Protein AF-A0A535YHJ0-F1 (afdb_monomer_lite)

Sequence (141 aa):
MRRAWTLDLMRRSPDGRYGVIEALIVRSIEEARSRGITEVSLGMTPRIITSPDAAHGFESAWRAMYWGLDRFQRSRTLHRFKEKFGPRWEDRFLVVPSMSILPEVMVALVRAHVPPLSVTATWLRSRLSPRRPEAGRRALA

pLDDT: mean 75.7, std 18.25, range [39.97, 97.5]

Radius of gyration: 22.4 Å; chains: 1; bounding box: 55×60×39 Å

Structure (mmCIF, N/CA/C/O backbone):
data_AF-A0A535YHJ0-F1
#
_entry.id   AF-A0A535YHJ0-F1
#
loop_
_atom_site.group_PDB
_atom_site.id
_atom_site.type_symbol
_atom_site.label_atom_id
_atom_site.label_alt_id
_atom_site.label_comp_id
_atom_site.label_asym_id
_atom_site.label_entity_id
_atom_site.label_seq_id
_atom_site.pdbx_PDB_ins_code
_atom_site.Cartn_x
_atom_site.Cartn_y
_atom_site.Cartn_z
_atom_site.occupancy
_atom_site.B_iso_or_equiv
_atom_site.auth_seq_id
_atom_site.auth_comp_id
_atom_site.auth_asym_id
_atom_site.auth_atom_id
_atom_site.pdbx_PDB_model_num
ATOM 1 N N . MET A 1 1 ? -13.841 -16.570 -7.722 1.00 58.38 1 MET A N 1
ATOM 2 C CA . MET A 1 1 ? -13.300 -15.221 -7.426 1.00 58.38 1 MET A CA 1
ATOM 3 C C . MET A 1 1 ? -13.068 -15.112 -5.924 1.00 58.38 1 MET A C 1
ATOM 5 O O . MET A 1 1 ? -13.956 -15.510 -5.179 1.00 58.38 1 MET A O 1
ATOM 9 N N . ARG A 1 2 ? -11.898 -14.645 -5.463 1.00 73.25 2 ARG A N 1
ATOM 10 C CA . ARG A 1 2 ? -11.674 -14.390 -4.026 1.00 73.25 2 ARG A CA 1
ATOM 11 C C . ARG A 1 2 ? -12.565 -13.228 -3.575 1.00 73.25 2 ARG A C 1
ATOM 13 O O . ARG A 1 2 ? -12.617 -12.210 -4.258 1.00 73.25 2 ARG A O 1
ATOM 20 N N . ARG A 1 3 ? -13.258 -13.373 -2.442 1.00 86.75 3 ARG A N 1
ATOM 21 C CA . ARG A 1 3 ? -13.983 -12.268 -1.794 1.00 86.75 3 ARG A CA 1
ATOM 22 C C . ARG A 1 3 ? -12.996 -11.485 -0.932 1.00 86.75 3 ARG A C 1
ATOM 24 O O . ARG A 1 3 ? -12.718 -11.883 0.195 1.00 86.75 3 ARG A O 1
ATOM 31 N N . ALA A 1 4 ? -12.451 -10.411 -1.496 1.00 93.12 4 ALA A N 1
ATOM 32 C CA . ALA A 1 4 ? -11.453 -9.566 -0.852 1.00 93.12 4 ALA A CA 1
ATOM 33 C C . ALA A 1 4 ? -11.776 -8.082 -1.049 1.00 93.12 4 ALA A C 1
ATOM 35 O O . ALA A 1 4 ? -12.362 -7.698 -2.063 1.00 93.12 4 ALA A O 1
ATOM 36 N N . TRP A 1 5 ? -11.366 -7.254 -0.093 1.00 95.44 5 TRP A N 1
ATOM 37 C CA . TRP A 1 5 ? -11.374 -5.795 -0.211 1.00 95.44 5 TRP A CA 1
ATOM 38 C C . TRP A 1 5 ? -9.955 -5.257 -0.348 1.00 95.44 5 TRP A C 1
ATOM 40 O O . TRP A 1 5 ? -9.012 -5.854 0.161 1.00 95.44 5 TRP A O 1
ATOM 50 N N . THR A 1 6 ? -9.809 -4.102 -0.990 1.00 94.56 6 THR A N 1
ATOM 51 C CA . THR A 1 6 ? -8.539 -3.372 -1.054 1.00 94.56 6 THR A CA 1
ATOM 52 C C . THR A 1 6 ? -8.756 -1.969 -0.521 1.00 94.56 6 THR A C 1
ATOM 54 O O . THR A 1 6 ? -9.617 -1.241 -1.014 1.00 94.56 6 THR A O 1
ATOM 57 N N . LEU A 1 7 ? -7.961 -1.585 0.475 1.00 93.56 7 LEU A N 1
ATOM 58 C CA . LEU A 1 7 ? -7.891 -0.206 0.937 1.00 93.56 7 LEU A CA 1
ATOM 59 C C . LEU A 1 7 ? -6.914 0.550 0.035 1.00 93.56 7 LEU A C 1
ATOM 61 O O . LEU A 1 7 ? -5.711 0.299 0.082 1.00 93.56 7 LEU A O 1
ATOM 65 N N . ASP A 1 8 ? -7.441 1.444 -0.798 1.00 90.31 8 ASP A N 1
ATOM 66 C CA . ASP A 1 8 ? -6.647 2.188 -1.780 1.00 90.31 8 ASP A CA 1
ATOM 67 C C . ASP A 1 8 ? -6.243 3.573 -1.251 1.00 90.31 8 ASP A C 1
ATOM 69 O O . ASP A 1 8 ? -5.103 3.799 -0.836 1.00 90.31 8 ASP A O 1
ATOM 73 N N . LEU A 1 9 ? -7.197 4.506 -1.182 1.00 88.19 9 LEU A N 1
ATOM 74 C CA . LEU A 1 9 ? -6.906 5.883 -0.805 1.00 88.19 9 LEU A CA 1
ATOM 75 C C . LEU A 1 9 ? -7.089 6.123 0.698 1.00 88.19 9 LEU A C 1
ATOM 77 O O . LEU A 1 9 ? -8.195 6.062 1.229 1.00 88.19 9 LEU A O 1
ATOM 81 N N . MET A 1 10 ? -6.004 6.508 1.369 1.00 88.69 10 MET A N 1
ATOM 82 C CA . MET A 1 10 ? -6.017 6.958 2.763 1.00 88.69 10 MET A CA 1
ATOM 83 C C . MET A 1 10 ? -5.634 8.438 2.822 1.00 88.69 10 MET A C 1
ATOM 85 O O . MET A 1 10 ? -4.489 8.804 2.558 1.00 88.69 10 MET A O 1
ATOM 89 N N . ARG A 1 11 ? -6.592 9.312 3.154 1.00 90.12 11 ARG A N 1
ATOM 90 C CA . ARG A 1 11 ? -6.360 10.761 3.280 1.00 90.12 11 ARG A CA 1
ATOM 91 C C . ARG A 1 11 ? -6.379 11.161 4.745 1.00 90.12 11 ARG A C 1
ATOM 93 O O . ARG A 1 11 ? -7.344 10.892 5.453 1.00 90.12 11 ARG A O 1
ATOM 100 N N . ARG A 1 12 ? -5.323 11.842 5.184 1.00 88.31 12 ARG A N 1
ATOM 101 C CA . ARG A 1 12 ? -5.247 12.438 6.518 1.00 88.31 12 ARG A CA 1
ATOM 102 C C . ARG A 1 12 ? -5.661 13.907 6.441 1.00 88.31 12 ARG A C 1
ATOM 104 O O . ARG A 1 12 ? -5.238 14.611 5.527 1.00 88.31 12 ARG A O 1
ATOM 111 N N . SER A 1 13 ? -6.463 14.357 7.401 1.00 91.19 13 SER A N 1
ATOM 112 C CA . SER A 1 13 ? -6.707 15.790 7.601 1.00 91.19 13 SER A CA 1
ATOM 113 C C . SER A 1 13 ? -5.422 16.484 8.089 1.00 91.19 13 SER A C 1
ATOM 115 O O . SER A 1 13 ? -4.729 15.884 8.918 1.00 91.19 13 SER A O 1
ATOM 117 N N . PRO A 1 14 ? -5.099 17.712 7.634 1.00 89.50 14 PRO A N 1
ATOM 118 C CA . PRO A 1 14 ? -3.957 18.480 8.143 1.00 89.50 14 PRO A CA 1
ATOM 119 C C . PRO A 1 14 ? -3.970 18.626 9.670 1.00 89.50 14 PRO A C 1
ATOM 121 O O . PRO A 1 14 ? -2.943 18.427 10.312 1.00 89.50 14 PRO A O 1
ATOM 124 N N . ASP A 1 15 ? -5.156 18.833 10.244 1.00 92.25 15 ASP A N 1
ATOM 125 C CA . ASP A 1 15 ? -5.373 18.986 11.690 1.00 92.25 15 ASP A CA 1
ATOM 126 C C . ASP A 1 15 ? -5.732 17.653 12.378 1.00 92.25 15 ASP A C 1
ATOM 128 O O . ASP A 1 15 ? -6.208 17.599 13.513 1.00 92.25 15 ASP A O 1
ATOM 132 N N . GLY A 1 16 ? -5.551 16.534 11.671 1.00 86.75 16 GLY A N 1
ATOM 133 C CA . GLY A 1 16 ? -5.925 15.207 12.139 1.00 86.75 16 GLY A CA 1
ATOM 134 C C . GLY A 1 16 ? -4.995 14.679 13.231 1.00 86.75 16 GLY A C 1
ATOM 135 O O . GLY A 1 16 ? -3.770 14.631 13.066 1.00 86.75 16 GLY A O 1
ATOM 136 N N . ARG A 1 17 ? -5.592 14.175 14.316 1.00 91.69 17 ARG A N 1
ATOM 137 C CA . ARG A 1 17 ? -4.882 13.484 15.402 1.00 91.69 17 ARG A CA 1
ATOM 138 C C . ARG A 1 17 ? -4.106 12.261 14.897 1.00 91.69 17 ARG A C 1
ATOM 140 O O . ARG A 1 17 ? -4.500 11.600 13.935 1.00 91.69 17 ARG A O 1
ATOM 147 N N . TYR A 1 18 ? -2.990 11.952 15.557 1.00 89.94 18 TYR A N 1
ATOM 148 C CA . TYR A 1 18 ? -2.262 10.702 15.322 1.00 89.94 18 TYR A CA 1
ATOM 149 C C . TYR A 1 18 ? -3.143 9.497 15.684 1.00 89.94 18 TYR A C 1
ATOM 151 O O . TYR A 1 18 ? -3.963 9.589 16.594 1.00 89.94 18 TYR A O 1
ATOM 159 N N . GLY A 1 19 ? -2.997 8.385 14.961 1.00 92.44 19 GLY A N 1
ATOM 160 C CA . GLY A 1 19 ? -3.784 7.169 15.196 1.00 92.44 19 GLY A CA 1
ATOM 161 C C . GLY A 1 19 ? -5.110 7.089 14.432 1.00 92.44 19 GLY A C 1
ATOM 162 O O . GLY A 1 19 ? -5.715 6.024 14.391 1.00 92.44 19 GLY A O 1
ATOM 163 N N . VAL A 1 20 ? -5.577 8.176 13.799 1.00 95.06 20 VAL A N 1
ATOM 164 C CA . VAL A 1 20 ? -6.865 8.170 13.073 1.00 95.06 20 VAL A CA 1
ATOM 165 C C . VAL A 1 20 ? -6.846 7.198 11.894 1.00 95.06 20 VAL A C 1
ATOM 167 O O . VAL A 1 20 ? -7.808 6.463 11.700 1.00 95.06 20 VAL A O 1
ATOM 170 N N . ILE A 1 21 ? -5.759 7.155 11.117 1.00 94.38 21 ILE A N 1
ATOM 171 C CA . ILE A 1 21 ? -5.660 6.218 9.988 1.00 94.38 21 ILE A CA 1
ATOM 172 C C . ILE A 1 21 ? -5.620 4.777 10.501 1.00 94.38 21 ILE A C 1
ATOM 174 O O . ILE A 1 21 ? -6.307 3.925 9.949 1.00 94.38 21 ILE A O 1
ATOM 178 N N . GLU A 1 22 ? -4.879 4.506 11.578 1.00 95.19 22 GLU A N 1
ATOM 179 C CA . GLU A 1 22 ? -4.868 3.190 12.213 1.00 95.19 22 GLU A CA 1
ATOM 180 C C . GLU A 1 22 ? -6.270 2.756 12.662 1.00 95.19 22 GLU A C 1
ATOM 182 O O . GLU A 1 22 ? -6.700 1.652 12.329 1.00 95.19 22 GLU A O 1
ATOM 187 N N . ALA A 1 23 ? -7.014 3.639 13.332 1.00 95.56 23 ALA A N 1
ATOM 188 C CA . ALA A 1 23 ? -8.385 3.366 13.757 1.00 95.56 23 ALA A CA 1
ATOM 189 C C . ALA A 1 23 ? -9.324 3.107 12.565 1.00 95.56 23 ALA A C 1
ATOM 191 O O . ALA A 1 23 ? -10.127 2.175 12.601 1.00 95.56 23 ALA A O 1
ATOM 192 N N . LEU A 1 24 ? -9.201 3.885 11.484 1.00 95.88 24 LEU A N 1
ATOM 193 C CA . LEU A 1 24 ? -10.000 3.697 10.269 1.00 95.88 24 LEU A CA 1
ATOM 194 C C . LEU A 1 24 ? -9.683 2.377 9.555 1.00 95.88 24 LEU A C 1
ATOM 196 O O . LEU A 1 24 ? -10.599 1.730 9.046 1.00 95.88 24 LEU A O 1
ATOM 200 N N . ILE A 1 25 ? -8.418 1.949 9.533 1.00 96.12 25 ILE A N 1
ATOM 201 C CA . ILE A 1 25 ? -8.027 0.646 8.979 1.00 96.12 25 ILE A CA 1
ATOM 202 C C . ILE A 1 25 ? -8.649 -0.483 9.801 1.00 96.12 25 ILE A C 1
ATOM 204 O O . ILE A 1 25 ? -9.299 -1.352 9.223 1.00 96.12 25 ILE A O 1
ATOM 208 N N . VAL A 1 26 ? -8.510 -0.449 11.132 1.00 96.69 26 VAL A N 1
ATOM 209 C CA . VAL A 1 26 ? -9.100 -1.466 12.022 1.00 96.69 26 VAL A CA 1
ATOM 210 C C . VAL A 1 26 ? -10.610 -1.537 11.818 1.00 96.69 26 VAL A C 1
ATOM 212 O O . VAL A 1 26 ? -11.144 -2.616 11.571 1.00 96.69 26 VAL A O 1
ATOM 215 N N . ARG A 1 27 ? -11.290 -0.385 11.797 1.00 97.12 27 ARG A N 1
ATOM 216 C CA . ARG A 1 27 ? -12.737 -0.336 11.571 1.00 97.12 27 ARG A CA 1
ATOM 217 C C . ARG A 1 27 ? -13.142 -0.892 10.205 1.00 97.12 27 ARG A C 1
ATOM 219 O O . ARG A 1 27 ? -14.164 -1.562 10.092 1.00 97.12 27 ARG A O 1
ATOM 226 N N . SER A 1 28 ? -12.342 -0.641 9.171 1.00 96.62 28 SER A N 1
ATOM 227 C CA . SER A 1 28 ? -12.588 -1.182 7.830 1.00 96.62 28 SER A CA 1
ATOM 228 C C . SER A 1 28 ? -12.427 -2.705 7.788 1.00 96.62 28 SER A C 1
ATOM 230 O O . SER A 1 28 ? -13.187 -3.377 7.097 1.00 96.62 28 SER A O 1
ATOM 232 N N . ILE A 1 29 ? -11.469 -3.259 8.540 1.00 95.94 29 ILE A N 1
ATOM 233 C CA . ILE A 1 29 ? -11.269 -4.711 8.668 1.00 95.94 29 ILE A CA 1
ATOM 234 C C . ILE A 1 29 ? -12.446 -5.357 9.413 1.00 95.94 29 ILE A C 1
ATOM 236 O O . ILE A 1 29 ? -12.952 -6.390 8.975 1.00 95.94 29 ILE A O 1
ATOM 240 N N . GLU A 1 30 ? -12.920 -4.747 10.502 1.00 96.62 30 GLU A N 1
ATOM 241 C CA . GLU A 1 30 ? -14.109 -5.210 11.234 1.00 96.62 30 GLU A CA 1
ATOM 242 C C . GLU A 1 30 ? -15.358 -5.230 10.345 1.00 96.62 30 GLU A C 1
ATOM 244 O O . GLU A 1 30 ? -16.112 -6.204 10.347 1.00 96.62 30 GLU A O 1
ATOM 249 N N . GLU A 1 31 ? -15.549 -4.180 9.546 1.00 97.50 31 GLU A N 1
ATOM 250 C CA . GLU A 1 31 ? -16.668 -4.075 8.610 1.00 97.50 31 GLU A CA 1
ATOM 251 C C . GLU A 1 31 ? -16.557 -5.077 7.453 1.00 97.50 31 GLU A C 1
ATOM 253 O O . GLU A 1 31 ? -17.548 -5.671 7.032 1.00 97.50 31 GLU A O 1
ATOM 258 N N . ALA A 1 32 ? -15.348 -5.326 6.947 1.00 96.12 32 ALA A N 1
ATOM 259 C CA . ALA A 1 32 ? -15.129 -6.378 5.960 1.00 96.12 32 ALA A CA 1
ATOM 260 C C . ALA A 1 32 ? -15.536 -7.745 6.541 1.00 96.12 32 ALA A C 1
ATOM 262 O O . ALA A 1 32 ? -16.268 -8.513 5.906 1.00 96.12 32 ALA A O 1
ATOM 263 N N . ARG A 1 33 ? -15.127 -8.020 7.786 1.00 95.44 33 ARG A N 1
ATOM 264 C CA . ARG A 1 33 ? -15.46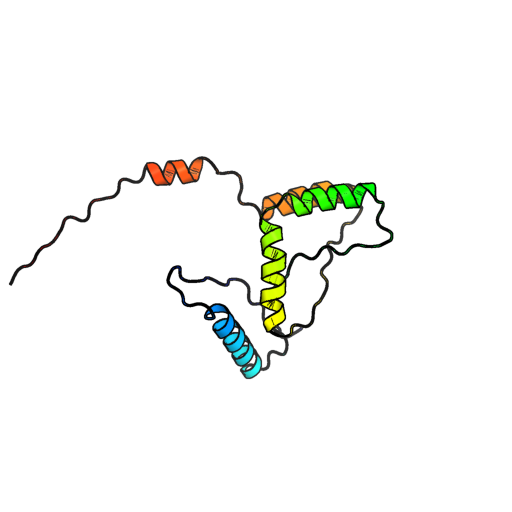0 -9.257 8.498 1.00 95.44 33 ARG A CA 1
ATOM 265 C C . ARG A 1 33 ? -16.968 -9.416 8.700 1.00 95.44 33 ARG A C 1
ATOM 267 O O . ARG A 1 33 ? -17.478 -10.510 8.461 1.00 95.44 33 ARG A O 1
ATOM 274 N N . SER A 1 34 ? -17.686 -8.361 9.096 1.00 97.12 34 SER A N 1
ATOM 275 C CA . SER A 1 34 ? -19.146 -8.410 9.301 1.00 97.12 34 SER A CA 1
ATOM 276 C C . SER A 1 34 ? -19.909 -8.769 8.016 1.00 97.12 34 SER A C 1
ATOM 278 O O . SER A 1 34 ? -20.969 -9.387 8.072 1.00 97.12 34 SER A O 1
ATOM 280 N N . ARG A 1 35 ? -19.328 -8.466 6.849 1.00 96.31 35 ARG A N 1
ATOM 281 C CA . ARG A 1 35 ? -19.866 -8.783 5.516 1.00 96.31 35 ARG A CA 1
ATOM 282 C C . ARG A 1 35 ? -19.389 -10.123 4.947 1.00 96.31 35 ARG A C 1
ATOM 284 O O . ARG A 1 35 ? -19.661 -10.429 3.786 1.00 96.31 35 ARG A O 1
ATOM 291 N N . GLY A 1 36 ? -18.662 -10.921 5.730 1.00 95.56 36 GLY A N 1
ATOM 292 C CA . GLY A 1 36 ? -18.126 -12.212 5.295 1.00 95.56 36 GLY A CA 1
ATOM 293 C C . GLY A 1 36 ? -16.972 -12.106 4.290 1.00 95.56 36 GLY A C 1
ATOM 294 O O . GLY A 1 36 ? -16.730 -13.049 3.535 1.00 95.56 36 GLY A O 1
ATOM 295 N N . ILE A 1 37 ? -16.271 -10.967 4.245 1.00 96.69 37 ILE A N 1
ATOM 296 C CA . ILE A 1 37 ? -15.023 -10.818 3.491 1.00 96.69 37 ILE A CA 1
ATOM 297 C C . ILE A 1 37 ? -13.884 -11.430 4.305 1.00 96.69 37 ILE A C 1
ATOM 299 O O . ILE A 1 37 ? -13.701 -11.115 5.479 1.00 96.69 37 ILE A O 1
ATOM 303 N N . THR A 1 38 ? -13.109 -12.309 3.671 1.00 93.19 38 THR A N 1
ATOM 304 C CA . THR A 1 38 ? -12.052 -13.083 4.340 1.00 93.19 38 THR A CA 1
ATOM 305 C C . THR A 1 38 ? -10.666 -12.466 4.188 1.00 93.19 38 THR A C 1
ATOM 307 O O . THR A 1 38 ? -9.725 -12.906 4.841 1.00 93.19 38 THR A O 1
ATOM 310 N N . GLU A 1 39 ? -10.513 -11.478 3.305 1.00 94.25 39 GLU A N 1
ATOM 311 C CA . GLU A 1 39 ? -9.222 -10.879 2.979 1.00 94.25 39 GLU A CA 1
ATOM 312 C C . GLU A 1 39 ? -9.354 -9.366 2.771 1.00 94.25 39 GLU A C 1
ATOM 314 O O . GLU A 1 39 ? -10.242 -8.896 2.057 1.00 94.25 39 GLU A O 1
ATOM 319 N N . VAL A 1 40 ? -8.445 -8.602 3.377 1.00 95.44 40 VAL A N 1
ATOM 320 C CA . VAL A 1 40 ? -8.322 -7.157 3.169 1.00 95.44 40 VAL A CA 1
ATOM 321 C C . VAL A 1 40 ? -6.881 -6.846 2.784 1.00 95.44 40 VAL A C 1
ATOM 323 O O . VAL A 1 40 ? -5.956 -7.061 3.564 1.00 95.44 40 VAL A O 1
ATOM 326 N N . SER A 1 41 ? -6.687 -6.327 1.577 1.00 94.50 41 SER A N 1
ATOM 327 C CA . SER A 1 41 ? -5.400 -5.846 1.097 1.00 94.50 41 SER A CA 1
ATOM 328 C C . SER A 1 41 ? -5.162 -4.417 1.568 1.00 94.50 41 SER A C 1
ATOM 330 O O . SER A 1 41 ? -5.967 -3.518 1.324 1.00 94.50 41 SER A O 1
ATOM 332 N N . LEU A 1 42 ? -4.009 -4.193 2.198 1.00 93.12 42 LEU A N 1
ATOM 333 C CA . LEU A 1 42 ? -3.518 -2.861 2.564 1.00 93.12 42 LEU A CA 1
ATOM 334 C C . LEU A 1 42 ? -2.722 -2.205 1.420 1.00 93.12 42 LEU A C 1
ATOM 336 O O . LEU A 1 42 ? -2.066 -1.183 1.620 1.00 93.12 42 LEU A O 1
ATOM 340 N N . GLY A 1 43 ? -2.704 -2.827 0.237 1.00 90.62 43 GLY A N 1
ATOM 341 C CA . GLY A 1 43 ? -1.882 -2.429 -0.901 1.00 90.62 43 GLY A CA 1
ATOM 342 C C . GLY A 1 43 ? -0.412 -2.835 -0.762 1.00 90.62 43 GLY A C 1
ATOM 343 O O . GLY A 1 43 ? 0.040 -3.328 0.274 1.00 90.62 43 GLY A O 1
ATOM 344 N N . MET A 1 44 ? 0.372 -2.574 -1.805 1.00 89.38 44 MET A N 1
ATOM 345 C CA . MET A 1 44 ? 1.774 -2.995 -1.884 1.00 89.38 44 MET A CA 1
ATOM 346 C C . MET A 1 44 ? 2.711 -2.079 -1.083 1.00 89.38 44 MET A C 1
ATOM 348 O O . MET A 1 44 ? 2.397 -0.919 -0.800 1.00 89.38 44 MET A O 1
ATOM 352 N N . THR A 1 45 ? 3.880 -2.598 -0.711 1.00 85.38 45 THR A N 1
ATOM 353 C CA . THR A 1 45 ? 5.008 -1.786 -0.237 1.00 85.38 45 THR A CA 1
ATOM 354 C C . THR A 1 45 ? 6.257 -2.180 -1.000 1.00 85.38 45 THR A C 1
ATOM 356 O O . THR A 1 45 ? 6.548 -3.374 -1.062 1.00 85.38 45 THR A O 1
ATOM 359 N N . PRO A 1 46 ? 7.018 -1.217 -1.537 1.00 73.81 46 PRO A N 1
ATOM 360 C CA . PRO A 1 46 ? 8.297 -1.518 -2.152 1.00 73.81 46 PRO A CA 1
ATOM 361 C C . PRO A 1 46 ? 9.242 -2.198 -1.164 1.00 73.81 46 PRO A C 1
ATOM 363 O O . PRO A 1 46 ? 9.579 -1.621 -0.127 1.00 73.81 46 PRO A O 1
ATOM 366 N N . ARG A 1 47 ? 9.691 -3.400 -1.518 1.00 70.12 47 ARG A N 1
ATOM 367 C CA . ARG A 1 47 ? 10.753 -4.136 -0.837 1.00 70.12 47 ARG A CA 1
ATOM 368 C C . ARG A 1 47 ? 11.778 -4.541 -1.888 1.00 70.12 47 ARG A C 1
ATOM 370 O O . ARG A 1 47 ? 11.404 -4.994 -2.964 1.00 70.12 47 ARG A O 1
ATOM 377 N N . ILE A 1 48 ? 13.057 -4.334 -1.591 1.00 58.69 48 ILE A N 1
ATOM 378 C CA . ILE A 1 48 ? 14.140 -4.839 -2.436 1.00 58.69 48 ILE A CA 1
ATOM 379 C C . ILE A 1 48 ? 14.291 -6.319 -2.093 1.00 58.69 48 ILE A C 1
ATOM 381 O O . ILE A 1 48 ? 14.605 -6.657 -0.951 1.00 58.69 48 ILE A O 1
ATOM 385 N N . ILE A 1 49 ? 14.022 -7.186 -3.064 1.00 58.03 49 ILE A N 1
ATOM 386 C CA . ILE A 1 49 ? 14.343 -8.607 -2.978 1.00 58.03 49 ILE A CA 1
ATOM 387 C C . ILE A 1 49 ? 15.759 -8.740 -3.538 1.00 58.03 49 ILE A C 1
ATOM 389 O O . ILE A 1 49 ? 15.969 -8.600 -4.739 1.00 58.03 49 ILE A O 1
ATOM 393 N N . THR A 1 50 ? 16.745 -8.925 -2.666 1.00 52.12 50 THR A N 1
ATOM 394 C CA . THR A 1 50 ? 18.105 -9.300 -3.070 1.00 52.12 50 THR A CA 1
ATOM 395 C C . THR A 1 50 ? 18.089 -10.774 -3.448 1.00 52.12 50 THR A C 1
ATOM 397 O O . THR A 1 50 ? 17.925 -11.621 -2.570 1.00 52.12 50 THR A O 1
ATOM 400 N N . SER A 1 51 ? 18.207 -11.075 -4.742 1.00 50.34 51 SER A N 1
ATOM 401 C CA . SER A 1 51 ? 18.424 -12.445 -5.209 1.00 50.34 51 SER A CA 1
ATOM 402 C C . SER A 1 51 ? 19.932 -12.721 -5.246 1.00 50.34 51 SER A C 1
ATOM 404 O O . SER A 1 51 ? 20.649 -11.902 -5.824 1.00 50.34 51 SER A O 1
ATOM 406 N N . PRO A 1 52 ? 20.429 -13.831 -4.671 1.00 50.62 52 PRO A N 1
ATOM 407 C CA . PRO A 1 52 ? 21.858 -14.159 -4.675 1.00 50.62 52 PRO A CA 1
ATOM 408 C C . PRO A 1 52 ? 22.460 -14.300 -6.084 1.00 50.62 52 PRO A C 1
ATOM 410 O O . PRO A 1 52 ? 23.630 -13.991 -6.274 1.00 50.62 52 PRO A O 1
ATOM 413 N N . ASP A 1 53 ? 21.647 -14.702 -7.069 1.00 53.97 53 ASP A N 1
ATOM 414 C CA . ASP A 1 53 ? 22.083 -15.028 -8.438 1.00 53.97 53 ASP A CA 1
ATOM 415 C C . ASP A 1 53 ? 21.903 -13.880 -9.451 1.00 53.97 53 ASP A C 1
ATOM 417 O O . ASP A 1 53 ? 22.093 -14.056 -10.657 1.00 53.97 53 ASP A O 1
ATOM 421 N N . ALA A 1 54 ? 21.498 -12.686 -9.008 1.00 52.69 54 ALA A N 1
ATOM 422 C CA . ALA A 1 54 ? 21.330 -11.555 -9.916 1.00 52.69 54 ALA A CA 1
ATOM 423 C C . ALA A 1 54 ? 22.699 -10.980 -10.316 1.00 52.69 54 ALA A C 1
ATOM 425 O O . ALA A 1 54 ? 23.448 -10.491 -9.472 1.00 52.69 54 ALA A O 1
ATOM 426 N N . ALA A 1 55 ? 23.005 -11.000 -11.619 1.00 54.72 55 ALA A N 1
ATOM 427 C CA . ALA A 1 55 ? 24.216 -10.420 -12.196 1.00 54.72 55 ALA A CA 1
ATOM 428 C C . ALA A 1 55 ? 24.515 -9.030 -11.597 1.00 54.72 55 ALA A C 1
ATOM 430 O O . ALA A 1 55 ? 23.757 -8.072 -11.790 1.00 54.72 55 ALA A O 1
ATOM 431 N N . HIS A 1 56 ? 25.632 -8.925 -10.870 1.00 55.69 56 HIS A N 1
ATOM 432 C CA . HIS A 1 56 ? 25.965 -7.804 -9.981 1.00 55.69 56 HIS A CA 1
ATOM 433 C C . HIS A 1 56 ? 25.932 -6.406 -10.649 1.00 55.69 56 HIS A C 1
ATOM 435 O O . HIS A 1 56 ? 25.715 -5.391 -9.978 1.00 55.69 56 HIS A O 1
ATOM 441 N N . GLY A 1 57 ? 26.091 -6.328 -11.977 1.00 57.50 57 GLY A N 1
ATOM 442 C CA . GLY A 1 57 ? 26.005 -5.079 -12.749 1.00 57.50 57 GLY A CA 1
ATOM 443 C C . GLY A 1 57 ? 24.578 -4.553 -12.964 1.00 57.50 57 GLY A C 1
ATOM 444 O O . GLY A 1 57 ? 24.348 -3.348 -12.938 1.00 57.50 57 GLY A O 1
ATOM 445 N N . PHE A 1 58 ? 23.595 -5.439 -13.130 1.00 61.03 58 PHE A N 1
ATOM 446 C CA . PHE A 1 58 ? 22.196 -5.032 -13.275 1.00 61.03 58 PHE A CA 1
ATOM 447 C C . PHE A 1 58 ? 21.644 -4.597 -11.919 1.00 61.03 58 PHE A C 1
ATOM 449 O O . PHE A 1 58 ? 21.071 -3.518 -11.782 1.00 61.03 58 PHE A O 1
ATOM 456 N N . GLU A 1 59 ? 21.902 -5.397 -10.886 1.00 60.34 59 GLU A N 1
ATOM 457 C CA . GLU A 1 59 ? 21.413 -5.156 -9.532 1.00 60.34 59 GLU A CA 1
ATOM 458 C C . GLU A 1 59 ? 21.861 -3.793 -8.983 1.00 60.34 59 GLU A C 1
ATOM 460 O O . GLU A 1 59 ? 21.075 -3.107 -8.339 1.00 60.34 59 GLU A O 1
ATOM 465 N N . SER A 1 60 ? 23.089 -3.359 -9.278 1.00 58.91 60 SER A N 1
ATOM 466 C CA . SER A 1 60 ? 23.628 -2.059 -8.856 1.00 58.91 60 SER A CA 1
ATOM 467 C C . SER A 1 60 ? 22.948 -0.867 -9.541 1.00 58.91 60 SER A C 1
ATOM 469 O O . SER A 1 60 ? 22.624 0.106 -8.856 1.00 58.91 60 SER A O 1
ATOM 471 N N . ALA A 1 61 ? 22.633 -0.955 -10.838 1.00 62.88 61 ALA A N 1
ATOM 472 C CA . ALA A 1 61 ? 21.851 0.064 -11.547 1.00 62.88 61 ALA A CA 1
ATOM 473 C C . ALA A 1 61 ? 20.408 0.155 -11.016 1.00 62.88 61 ALA A C 1
ATOM 475 O O . ALA A 1 61 ? 19.892 1.252 -10.783 1.00 62.88 61 ALA A O 1
ATOM 476 N N . TRP A 1 62 ? 19.779 -0.990 -10.730 1.00 63.03 62 TRP A N 1
ATOM 477 C CA . TRP A 1 62 ? 18.472 -1.034 -10.067 1.00 63.03 62 TRP A CA 1
ATOM 478 C C . TRP A 1 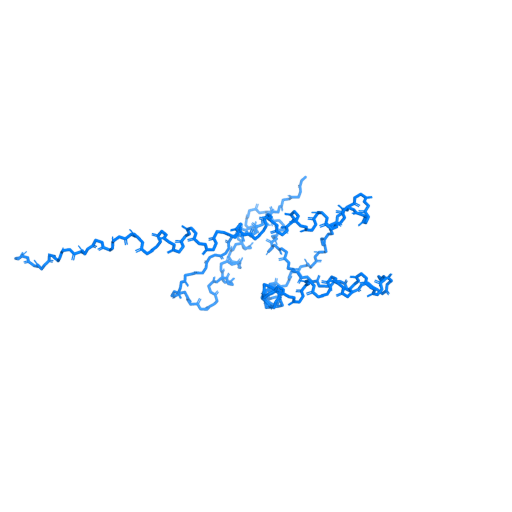62 ? 18.511 -0.440 -8.682 1.00 63.03 62 TRP A C 1
ATOM 480 O O . TRP A 1 62 ? 17.626 0.338 -8.345 1.00 63.03 62 TRP A O 1
ATOM 490 N N . ARG A 1 63 ? 19.540 -0.771 -7.898 1.00 60.66 63 ARG A N 1
ATOM 491 C CA . ARG A 1 63 ? 19.767 -0.218 -6.567 1.00 60.66 63 ARG A CA 1
ATOM 492 C C . ARG A 1 63 ? 19.882 1.304 -6.666 1.00 60.66 63 ARG A C 1
ATOM 494 O O . ARG A 1 63 ? 19.155 1.995 -5.967 1.00 60.66 63 ARG A O 1
ATOM 501 N N . ALA A 1 64 ? 20.700 1.835 -7.573 1.00 59.69 64 ALA A N 1
ATOM 502 C CA . ALA A 1 64 ? 20.865 3.278 -7.765 1.00 59.69 64 ALA A CA 1
ATOM 503 C C . ALA A 1 64 ? 19.549 3.979 -8.156 1.00 59.69 64 ALA A C 1
ATOM 505 O O . ALA A 1 64 ? 19.184 4.990 -7.552 1.00 59.69 64 ALA A O 1
ATOM 506 N N . MET A 1 65 ? 18.784 3.398 -9.086 1.00 62.09 65 MET A N 1
ATOM 507 C CA . MET A 1 65 ? 17.441 3.873 -9.441 1.00 62.09 65 MET A CA 1
ATOM 508 C C . MET A 1 65 ? 16.458 3.786 -8.256 1.00 62.09 65 MET A C 1
ATOM 510 O O . MET A 1 65 ? 15.642 4.685 -8.063 1.00 62.09 65 MET A O 1
ATOM 514 N N . TYR A 1 66 ? 16.560 2.742 -7.428 1.00 58.94 66 TYR A N 1
ATOM 515 C CA . TYR A 1 66 ? 15.751 2.536 -6.221 1.00 58.94 66 TYR A CA 1
ATOM 516 C C . TYR A 1 66 ? 16.053 3.550 -5.113 1.00 58.94 66 TYR A C 1
ATOM 518 O O . TYR A 1 66 ? 15.134 4.029 -4.455 1.00 58.94 66 TYR A O 1
ATOM 526 N N . TRP A 1 67 ? 17.328 3.865 -4.876 1.00 55.66 67 TRP A N 1
ATOM 527 C CA . TRP A 1 67 ? 17.745 4.782 -3.810 1.00 55.66 67 TRP A CA 1
ATOM 528 C C . TRP A 1 67 ? 17.570 6.253 -4.196 1.00 55.66 67 TRP A C 1
ATOM 530 O O . TRP A 1 67 ? 17.349 7.079 -3.314 1.00 55.66 67 TRP A O 1
ATOM 540 N N . GLY A 1 68 ? 17.622 6.581 -5.493 1.00 52.91 68 GLY A N 1
ATOM 541 C CA . GLY A 1 68 ? 17.473 7.952 -5.991 1.00 52.91 68 GLY A CA 1
ATOM 542 C C . GLY A 1 68 ? 16.058 8.531 -5.877 1.00 52.91 68 GLY A C 1
ATOM 543 O O . GLY A 1 68 ? 15.885 9.747 -5.925 1.00 52.91 68 GLY A O 1
ATOM 544 N N . LEU A 1 69 ? 15.030 7.695 -5.698 1.00 56.19 69 LEU A N 1
ATOM 545 C CA . LEU A 1 69 ? 13.663 8.166 -5.482 1.00 56.19 69 LEU A CA 1
ATOM 546 C C . LEU A 1 69 ? 13.400 8.349 -3.974 1.00 56.19 69 LEU A C 1
ATOM 548 O O . LEU A 1 69 ? 13.130 7.383 -3.263 1.00 56.19 69 LEU A O 1
ATOM 552 N N . ASP A 1 70 ? 13.361 9.606 -3.508 1.00 50.75 70 ASP A N 1
ATOM 553 C CA . ASP A 1 70 ? 12.935 10.056 -2.155 1.00 50.75 70 ASP A CA 1
ATOM 554 C C . ASP A 1 70 ? 11.635 9.369 -1.654 1.00 50.75 70 ASP A C 1
ATOM 556 O O . ASP A 1 70 ? 11.398 9.151 -0.463 1.00 50.75 70 ASP A O 1
ATOM 560 N N . ARG A 1 71 ? 10.806 8.903 -2.597 1.00 55.06 71 ARG A N 1
ATOM 561 C CA . ARG A 1 71 ? 9.586 8.118 -2.367 1.00 55.06 71 ARG A CA 1
ATOM 562 C C . ARG A 1 71 ? 9.823 6.758 -1.687 1.00 55.06 71 ARG A C 1
ATOM 564 O O . ARG A 1 71 ? 8.892 6.249 -1.064 1.00 55.06 71 ARG A O 1
ATOM 571 N N . PHE A 1 72 ? 11.022 6.176 -1.758 1.00 54.06 72 PHE A N 1
ATOM 572 C CA . PHE A 1 72 ? 11.316 4.859 -1.177 1.00 54.06 72 PHE A CA 1
ATOM 573 C C . PHE A 1 72 ? 11.857 4.907 0.255 1.00 54.06 72 PHE A C 1
ATOM 575 O O . PHE A 1 72 ? 11.620 3.970 1.009 1.00 54.06 72 PHE A O 1
ATOM 582 N N . GLN A 1 73 ? 12.446 6.008 0.731 1.00 53.09 73 GLN A N 1
ATOM 583 C CA . GLN A 1 73 ? 12.679 6.147 2.181 1.00 53.09 73 GLN A CA 1
ATOM 584 C C . GLN A 1 73 ? 11.341 6.118 2.947 1.00 53.09 73 GLN A C 1
ATOM 586 O O . GLN A 1 73 ? 11.215 5.474 3.992 1.00 53.09 73 GLN A O 1
ATOM 591 N N . ARG A 1 74 ? 10.281 6.690 2.350 1.00 60.41 74 ARG A N 1
ATOM 592 C CA . ARG A 1 74 ? 8.900 6.551 2.844 1.00 60.41 74 ARG A CA 1
ATOM 593 C C . ARG A 1 74 ? 8.385 5.107 2.799 1.00 60.41 74 ARG A C 1
ATOM 595 O O . ARG A 1 74 ? 7.499 4.780 3.587 1.00 60.41 74 ARG A O 1
ATOM 602 N N . SER A 1 75 ? 8.914 4.231 1.936 1.00 63.22 75 SER A N 1
ATOM 603 C CA . SER A 1 75 ? 8.444 2.842 1.837 1.00 63.22 75 SER A CA 1
ATOM 604 C C . SER A 1 75 ? 8.810 2.011 3.062 1.00 63.22 75 SER A C 1
ATOM 606 O O . SER A 1 75 ? 7.988 1.206 3.490 1.00 63.22 75 SER A O 1
ATOM 608 N N . ARG A 1 76 ? 9.977 2.240 3.686 1.00 69.50 76 ARG A N 1
ATOM 609 C CA . ARG A 1 76 ? 10.362 1.571 4.946 1.00 69.50 76 ARG A CA 1
ATOM 610 C C . A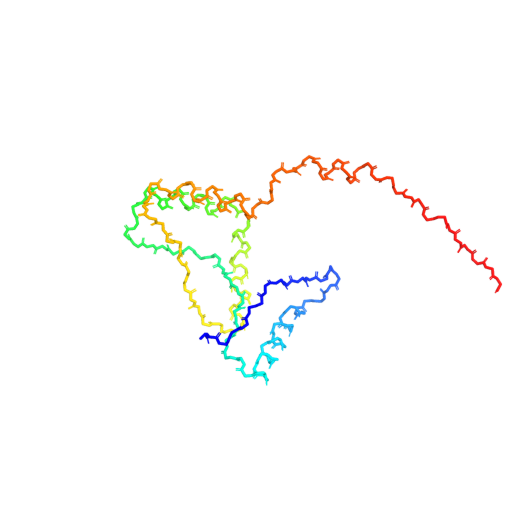RG A 1 76 ? 9.417 1.951 6.082 1.00 69.50 76 ARG A C 1
ATOM 612 O O . ARG A 1 76 ? 8.965 1.084 6.827 1.00 69.50 76 ARG A O 1
ATOM 619 N N . THR A 1 77 ? 9.072 3.233 6.176 1.00 79.94 77 THR A N 1
ATOM 620 C CA . THR A 1 77 ? 8.084 3.733 7.140 1.00 79.94 77 THR A CA 1
ATOM 621 C C . THR A 1 77 ? 6.694 3.170 6.854 1.00 79.94 77 THR A C 1
ATOM 623 O O . THR A 1 77 ? 6.009 2.749 7.780 1.00 79.94 77 THR A O 1
ATOM 626 N N . LEU A 1 78 ? 6.289 3.090 5.581 1.00 84.44 78 LEU A N 1
ATOM 627 C CA . LEU A 1 78 ? 5.003 2.517 5.177 1.00 84.44 78 LEU A CA 1
ATOM 628 C C . LEU A 1 78 ? 4.922 1.008 5.449 1.00 84.44 78 LEU A C 1
ATOM 630 O O . LEU A 1 78 ? 3.879 0.519 5.871 1.00 84.44 78 LEU A O 1
ATOM 634 N N . HIS A 1 79 ? 6.014 0.275 5.234 1.00 87.56 79 HIS A N 1
ATOM 635 C CA . HIS A 1 79 ? 6.099 -1.149 5.543 1.00 87.56 79 HIS A CA 1
ATOM 636 C C . HIS A 1 79 ? 5.920 -1.393 7.044 1.00 87.56 79 HIS A C 1
ATOM 638 O O . HIS A 1 79 ? 5.003 -2.112 7.430 1.00 87.56 79 HIS A O 1
ATOM 644 N N . ARG A 1 80 ? 6.694 -0.693 7.889 1.00 87.69 80 ARG A N 1
ATOM 645 C CA . ARG A 1 80 ? 6.538 -0.736 9.356 1.00 87.69 80 ARG A CA 1
ATOM 646 C C . ARG A 1 80 ? 5.151 -0.293 9.816 1.00 87.69 80 ARG A C 1
ATOM 648 O O . ARG A 1 80 ? 4.606 -0.832 10.769 1.00 87.69 80 ARG A O 1
ATOM 655 N N . PHE A 1 81 ? 4.562 0.698 9.148 1.00 90.31 81 PHE A N 1
ATOM 656 C CA . PHE A 1 81 ? 3.196 1.123 9.434 1.00 90.31 81 PHE A CA 1
ATOM 657 C C . PHE A 1 81 ? 2.191 -0.013 9.200 1.00 90.31 81 PHE A C 1
ATOM 659 O O . PHE A 1 81 ? 1.336 -0.239 10.049 1.00 90.31 81 PHE A O 1
ATOM 666 N N . LYS A 1 82 ? 2.309 -0.742 8.082 1.00 92.38 82 LYS A N 1
ATOM 667 C CA . LYS A 1 82 ? 1.425 -1.872 7.756 1.00 92.38 82 LYS A CA 1
ATOM 668 C C . LYS A 1 82 ? 1.675 -3.102 8.629 1.00 92.38 82 LYS A C 1
ATOM 670 O O . LYS A 1 82 ? 0.739 -3.843 8.902 1.00 92.38 82 LYS A O 1
ATOM 675 N N . GLU A 1 83 ? 2.902 -3.299 9.099 1.00 93.69 83 GLU A N 1
ATOM 676 C CA . GLU A 1 83 ? 3.269 -4.398 9.999 1.00 93.69 83 GLU A CA 1
ATOM 677 C C . GLU A 1 83 ? 2.456 -4.394 11.306 1.00 93.69 83 GLU A C 1
ATOM 679 O O . GLU A 1 83 ? 2.107 -5.459 11.811 1.00 93.69 83 GLU A O 1
ATOM 684 N N . LYS A 1 84 ? 2.038 -3.212 11.788 1.00 94.19 84 LYS A N 1
ATOM 685 C CA . LYS A 1 84 ? 1.188 -3.044 12.984 1.00 94.19 84 LYS A CA 1
ATOM 686 C C . LYS A 1 84 ? -0.117 -3.852 12.952 1.00 94.19 84 LYS A C 1
ATOM 688 O O . LYS A 1 84 ? -0.688 -4.107 14.006 1.00 94.19 84 LYS A O 1
ATOM 693 N N . PHE A 1 85 ? -0.606 -4.215 11.765 1.00 94.44 85 PHE A N 1
ATOM 694 C CA . PHE A 1 85 ? -1.874 -4.930 11.583 1.00 94.44 85 PHE A CA 1
ATOM 695 C C . PHE A 1 85 ? -1.700 -6.451 11.440 1.00 94.44 85 PHE A C 1
ATOM 697 O O . 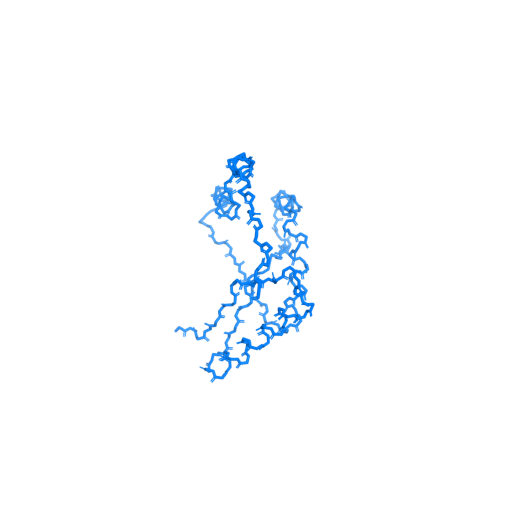PHE A 1 85 ? -2.669 -7.140 11.139 1.00 94.44 85 PHE A O 1
ATOM 704 N N . GLY A 1 86 ? -0.479 -6.977 11.608 1.00 93.56 86 GLY A N 1
ATOM 705 C CA . GLY A 1 86 ? -0.175 -8.404 11.454 1.00 93.56 86 GLY A CA 1
ATOM 706 C C . GLY A 1 86 ? -0.511 -8.991 10.073 1.00 93.56 86 GLY A C 1
ATOM 707 O O . GLY A 1 86 ? -1.129 -10.056 10.015 1.00 93.56 86 GLY A O 1
ATOM 708 N N . PRO A 1 87 ? -0.170 -8.329 8.947 1.00 94.62 87 PRO A N 1
ATOM 709 C CA . PRO A 1 87 ? -0.540 -8.816 7.626 1.00 94.62 87 PRO A CA 1
ATOM 710 C C . PRO A 1 87 ? 0.253 -10.069 7.239 1.00 94.62 87 PRO A C 1
ATOM 712 O O . PRO A 1 87 ? 1.429 -10.223 7.574 1.00 94.62 87 PRO A O 1
ATOM 715 N N . ARG A 1 88 ? -0.359 -10.921 6.415 1.00 93.69 88 ARG A N 1
ATOM 716 C CA . ARG A 1 88 ? 0.378 -11.922 5.640 1.00 93.69 88 ARG A CA 1
ATOM 717 C C . ARG A 1 88 ? 0.988 -11.243 4.416 1.00 93.69 88 ARG A C 1
ATOM 719 O O . ARG A 1 88 ? 0.258 -10.734 3.567 1.00 93.69 88 ARG A O 1
ATOM 726 N N . TRP A 1 89 ? 2.314 -11.235 4.328 1.00 91.62 89 TRP A N 1
ATOM 727 C CA . TRP A 1 89 ? 3.023 -10.662 3.185 1.00 91.62 89 TRP A CA 1
ATOM 728 C C . TRP A 1 89 ? 2.946 -11.588 1.972 1.00 91.62 89 TRP A C 1
ATOM 730 O O . TRP A 1 89 ? 3.158 -12.793 2.083 1.00 91.62 89 TRP A O 1
ATOM 740 N N . GLU A 1 90 ? 2.656 -11.005 0.813 1.00 90.19 90 GLU A N 1
ATOM 741 C CA . GLU A 1 90 ? 2.713 -11.691 -0.471 1.00 90.19 90 GLU A CA 1
ATOM 742 C C . GLU A 1 90 ? 3.557 -10.884 -1.452 1.00 90.19 90 GLU A C 1
ATOM 744 O O . GLU A 1 90 ? 3.330 -9.683 -1.634 1.00 90.19 90 GLU A O 1
ATOM 749 N N . ASP A 1 91 ? 4.485 -11.560 -2.122 1.00 89.06 91 ASP A N 1
ATOM 750 C CA . ASP A 1 91 ? 5.306 -10.935 -3.148 1.00 89.06 91 ASP A CA 1
ATOM 751 C C . ASP A 1 91 ? 4.491 -10.671 -4.420 1.00 89.06 91 ASP A C 1
ATOM 753 O O . ASP A 1 91 ? 3.500 -11.344 -4.740 1.00 89.06 91 ASP A O 1
ATOM 757 N N . ARG A 1 92 ? 4.893 -9.626 -5.141 1.00 87.62 92 ARG A N 1
ATOM 758 C CA . ARG A 1 92 ? 4.317 -9.231 -6.425 1.00 87.62 92 ARG A CA 1
ATOM 759 C C . ARG A 1 92 ? 5.453 -9.036 -7.411 1.00 87.62 92 ARG A C 1
ATOM 761 O O . ARG A 1 92 ? 6.415 -8.331 -7.116 1.00 87.62 92 ARG A O 1
ATOM 768 N N . PHE A 1 93 ? 5.321 -9.670 -8.569 1.00 85.75 93 PHE A N 1
ATOM 769 C CA . PHE A 1 93 ? 6.364 -9.727 -9.584 1.00 85.75 93 PHE A CA 1
ATOM 770 C C . PHE A 1 93 ? 5.930 -8.972 -10.834 1.00 85.75 93 PHE A C 1
ATOM 772 O O . PHE A 1 93 ? 4.766 -9.021 -11.233 1.00 85.75 93 PHE A O 1
ATOM 779 N N . LEU A 1 94 ? 6.888 -8.295 -11.460 1.00 85.81 94 LEU A N 1
ATOM 780 C CA . LEU A 1 94 ? 6.741 -7.755 -12.803 1.00 85.81 94 LEU A CA 1
ATOM 781 C C . LEU A 1 94 ? 7.219 -8.822 -13.791 1.00 85.81 94 LEU A C 1
ATOM 783 O O . LEU A 1 94 ? 8.399 -9.165 -13.799 1.00 85.81 94 LEU A O 1
ATOM 787 N N . VAL A 1 95 ? 6.307 -9.351 -14.605 1.00 90.00 95 VAL A N 1
ATOM 788 C CA . VAL A 1 95 ? 6.631 -10.343 -15.638 1.00 90.00 95 VAL A CA 1
ATOM 789 C C . VAL A 1 95 ? 6.807 -9.620 -16.967 1.00 90.00 95 VAL A C 1
ATOM 791 O O . VAL A 1 95 ? 5.903 -8.914 -17.411 1.00 90.00 95 VAL A O 1
ATOM 794 N N . VAL A 1 96 ? 7.968 -9.799 -17.595 1.00 87.19 96 VAL A N 1
ATOM 795 C CA . VAL A 1 96 ? 8.282 -9.245 -18.917 1.00 87.19 96 VAL A CA 1
ATOM 796 C C . VAL A 1 96 ? 8.626 -10.372 -19.894 1.00 87.19 96 VAL A C 1
ATOM 798 O O . VAL A 1 96 ? 9.228 -11.359 -19.468 1.00 87.19 96 VAL A O 1
ATOM 801 N N . PRO A 1 97 ? 8.281 -10.253 -21.192 1.00 88.75 97 PRO A N 1
ATOM 802 C CA . PRO A 1 97 ? 8.579 -11.294 -22.179 1.00 88.75 97 PRO A CA 1
ATOM 803 C C . PRO A 1 97 ? 10.081 -11.554 -22.360 1.00 88.75 97 PRO A C 1
ATOM 805 O O . PRO A 1 97 ? 10.489 -12.678 -22.632 1.00 88.75 97 PRO A O 1
ATOM 808 N N . SER A 1 98 ? 10.908 -10.514 -22.218 1.00 88.00 98 SER A N 1
ATOM 809 C CA . SER A 1 98 ? 12.367 -10.610 -22.269 1.00 88.00 98 SER A CA 1
ATOM 810 C C . SER A 1 98 ? 13.023 -9.486 -21.465 1.00 88.00 98 SER A C 1
ATOM 812 O O . SER A 1 98 ? 12.443 -8.413 -21.272 1.00 88.00 98 SER A O 1
ATOM 814 N N . MET A 1 99 ? 14.263 -9.711 -21.021 1.00 83.69 99 MET A N 1
ATOM 815 C CA . MET A 1 99 ? 15.041 -8.707 -20.280 1.00 83.69 99 MET A CA 1
ATOM 816 C C . MET A 1 99 ? 15.369 -7.465 -21.122 1.00 83.69 99 MET A C 1
ATOM 818 O O . MET A 1 99 ? 15.557 -6.385 -20.571 1.00 83.69 99 MET A O 1
ATOM 822 N N . SER A 1 100 ? 15.381 -7.587 -22.451 1.00 88.69 100 SER A N 1
ATOM 823 C CA . SER A 1 100 ? 15.642 -6.478 -23.376 1.00 88.69 100 SER A CA 1
ATOM 824 C C . SER A 1 100 ? 14.544 -5.407 -23.361 1.00 88.69 100 SER A C 1
ATOM 826 O O . SER A 1 100 ? 14.834 -4.244 -23.613 1.00 88.69 100 SER A O 1
ATOM 828 N N . ILE A 1 101 ? 13.299 -5.783 -23.043 1.00 90.38 101 ILE A N 1
ATOM 829 C CA . ILE A 1 101 ? 12.130 -4.879 -23.012 1.00 90.38 101 ILE A CA 1
ATOM 830 C C . ILE A 1 101 ? 12.000 -4.169 -21.651 1.00 90.38 101 ILE A C 1
ATOM 832 O O . ILE A 1 101 ? 11.316 -3.155 -21.507 1.00 90.38 101 ILE A O 1
ATOM 836 N N . LEU A 1 102 ? 12.681 -4.680 -20.626 1.00 86.06 102 LEU A N 1
ATOM 837 C CA . LEU A 1 102 ? 12.566 -4.192 -19.257 1.00 86.06 102 LEU A CA 1
ATOM 838 C C . LEU A 1 102 ? 12.869 -2.684 -19.100 1.00 86.06 102 LEU A C 1
ATOM 840 O O . LEU A 1 102 ? 12.101 -2.024 -18.399 1.00 86.06 102 LEU A O 1
ATOM 844 N N . PRO A 1 103 ? 13.883 -2.083 -19.759 1.00 85.19 103 PRO A N 1
ATOM 845 C CA . PRO A 1 103 ? 14.103 -0.637 -19.682 1.00 85.19 103 PRO A CA 1
ATOM 846 C C . PRO A 1 103 ? 12.904 0.190 -20.168 1.00 85.19 103 PRO A C 1
ATOM 848 O O . PRO A 1 103 ? 12.525 1.167 -19.524 1.00 85.19 103 PRO A O 1
ATOM 851 N N . GLU A 1 104 ? 12.270 -0.219 -21.268 1.00 88.44 104 GLU A N 1
ATOM 852 C CA . GLU A 1 104 ? 11.102 0.466 -21.831 1.00 88.44 104 GLU A CA 1
ATOM 853 C C . GLU A 1 104 ? 9.898 0.381 -20.885 1.00 88.44 104 GLU A C 1
ATOM 855 O O . GLU A 1 104 ? 9.273 1.398 -20.570 1.00 88.44 104 GLU A O 1
ATOM 860 N N . VAL A 1 105 ? 9.632 -0.815 -20.346 1.00 89.44 105 VAL A N 1
ATOM 861 C CA . VAL A 1 105 ? 8.578 -1.038 -19.342 1.00 89.44 105 VAL A CA 1
ATOM 862 C C . VAL A 1 105 ? 8.815 -0.176 -18.105 1.00 89.44 105 VAL A C 1
ATOM 864 O O . VAL A 1 105 ? 7.876 0.417 -17.574 1.00 89.44 105 VAL A O 1
ATOM 867 N N . MET A 1 106 ? 10.065 -0.043 -17.663 1.00 84.12 106 MET A N 1
ATOM 868 C CA . MET A 1 106 ? 10.400 0.807 -16.524 1.00 84.12 106 MET A CA 1
ATOM 869 C C . MET A 1 106 ? 10.138 2.285 -16.791 1.00 84.12 106 MET A C 1
ATOM 871 O O . MET A 1 106 ? 9.545 2.956 -15.944 1.00 84.12 106 MET A O 1
ATOM 875 N N . VAL A 1 107 ? 10.507 2.794 -17.969 1.00 85.00 107 VAL A N 1
ATOM 876 C CA . VAL A 1 107 ? 10.187 4.175 -18.365 1.00 85.00 107 VAL A CA 1
ATOM 877 C C . VAL A 1 107 ? 8.671 4.392 -18.406 1.00 85.00 107 VAL A C 1
ATOM 879 O O . VAL A 1 107 ? 8.186 5.412 -17.904 1.00 85.00 107 VAL A O 1
ATOM 882 N N . ALA A 1 108 ? 7.909 3.437 -18.945 1.00 89.00 108 ALA A N 1
ATOM 883 C CA . ALA A 1 108 ? 6.450 3.502 -18.984 1.00 89.00 108 ALA A CA 1
ATOM 884 C C . ALA A 1 108 ? 5.833 3.527 -17.573 1.00 89.00 108 ALA A C 1
ATOM 886 O O . ALA A 1 108 ? 4.982 4.372 -17.285 1.00 89.00 108 ALA A O 1
ATOM 887 N N . LEU A 1 109 ? 6.309 2.670 -16.662 1.00 86.19 109 LEU A N 1
ATOM 888 C CA . LEU A 1 109 ? 5.866 2.645 -15.265 1.00 86.19 109 LEU A CA 1
ATOM 889 C C . LEU A 1 109 ? 6.149 3.968 -14.550 1.00 86.19 109 LEU A C 1
ATOM 891 O O . LEU A 1 109 ? 5.271 4.480 -13.850 1.00 86.19 109 LEU A O 1
ATOM 895 N N . VAL A 1 110 ? 7.336 4.548 -14.744 1.00 81.88 110 VAL A N 1
ATOM 896 C CA . VAL A 1 110 ? 7.682 5.856 -14.171 1.00 81.88 110 VAL A CA 1
ATOM 897 C C . VAL A 1 110 ? 6.743 6.939 -14.704 1.00 81.88 110 VAL A C 1
ATOM 899 O O . VAL A 1 110 ? 6.171 7.679 -13.908 1.00 81.88 110 VAL A O 1
ATOM 902 N N . ARG A 1 111 ? 6.512 7.001 -16.022 1.00 80.94 111 ARG A N 1
ATOM 903 C CA . ARG A 1 111 ? 5.595 7.979 -16.637 1.00 80.94 111 ARG A CA 1
ATOM 904 C C . ARG A 1 111 ? 4.147 7.835 -16.169 1.00 80.94 111 ARG A C 1
ATOM 906 O O . ARG A 1 111 ? 3.449 8.837 -16.076 1.00 80.94 111 ARG A O 1
ATOM 913 N N . ALA A 1 112 ? 3.697 6.618 -15.871 1.00 85.69 112 ALA A N 1
ATOM 914 C CA . ALA A 1 112 ? 2.345 6.374 -15.373 1.00 85.69 112 ALA A CA 1
ATOM 915 C C . ALA A 1 112 ? 2.151 6.813 -13.907 1.00 85.69 112 ALA A C 1
ATOM 917 O O . ALA A 1 112 ? 1.055 7.218 -13.527 1.00 85.69 112 ALA A O 1
ATOM 918 N N . HIS A 1 113 ? 3.198 6.738 -13.074 1.00 76.06 113 HIS A N 1
ATOM 919 C CA . HIS A 1 113 ? 3.106 6.968 -11.620 1.00 76.06 113 HIS A CA 1
ATOM 920 C C . HIS A 1 113 ? 3.682 8.305 -11.145 1.00 76.06 113 HIS A C 1
ATOM 922 O O . HIS A 1 113 ? 3.447 8.720 -9.999 1.00 76.06 113 HIS A O 1
ATOM 928 N N . VAL A 1 114 ? 4.474 8.959 -11.988 1.00 75.19 114 VAL A N 1
ATOM 929 C CA . VAL A 1 114 ? 4.977 10.308 -11.766 1.00 75.19 114 VAL A CA 1
ATOM 930 C C . VAL A 1 114 ? 4.123 11.230 -12.629 1.00 75.19 114 VAL A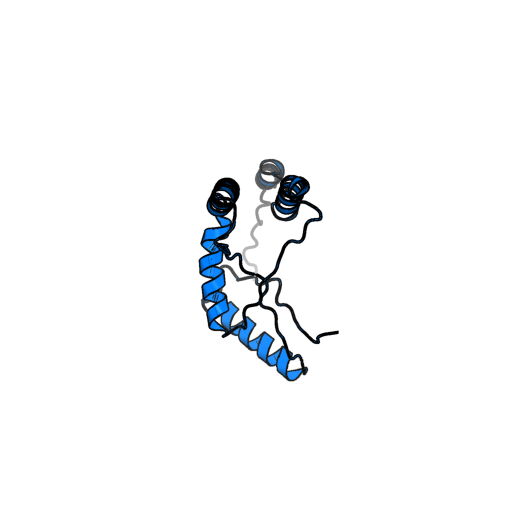 C 1
ATOM 932 O O . VAL A 1 114 ? 4.088 11.031 -13.843 1.00 75.19 114 VAL A O 1
ATOM 935 N N . PRO A 1 115 ? 3.410 12.212 -12.044 1.00 63.75 115 PRO A N 1
ATOM 936 C CA . PRO A 1 115 ? 2.682 13.181 -12.849 1.00 63.75 115 PRO A CA 1
ATOM 937 C C . PRO A 1 115 ? 3.646 13.782 -13.881 1.00 63.75 115 PRO A C 1
ATOM 939 O O . PRO A 1 115 ? 4.806 14.034 -13.532 1.00 63.75 115 PRO A O 1
ATOM 942 N N . PRO A 1 116 ? 3.210 13.992 -15.140 1.00 58.28 116 PRO A N 1
ATOM 943 C CA . PRO A 1 116 ? 4.063 14.609 -16.144 1.00 58.28 116 PRO A CA 1
ATOM 944 C C . PRO A 1 116 ? 4.636 15.890 -15.548 1.00 58.28 116 PRO A C 1
ATOM 946 O O . PRO A 1 116 ? 3.932 16.571 -14.799 1.00 58.28 116 PRO A O 1
ATOM 949 N N . LEU A 1 117 ? 5.908 16.179 -15.839 1.00 55.47 117 LEU A N 1
ATOM 950 C CA . LEU A 1 117 ? 6.647 17.357 -15.380 1.00 55.47 117 LEU A CA 1
ATOM 951 C C . LEU A 1 117 ? 6.001 18.657 -15.905 1.00 55.47 117 LEU A C 1
ATOM 953 O O . LEU A 1 117 ? 6.588 19.427 -16.648 1.00 55.47 117 LEU A O 1
ATOM 957 N N . SER A 1 118 ? 4.777 18.939 -15.476 1.00 57.69 118 SER A N 1
ATOM 958 C CA . SER A 1 118 ? 4.107 20.228 -15.485 1.00 57.69 118 SER A CA 1
ATOM 959 C C . SER A 1 118 ? 4.576 20.977 -14.238 1.00 57.69 118 SER A C 1
ATOM 961 O O . SER A 1 118 ? 3.793 21.400 -13.385 1.00 57.69 118 SER A O 1
ATOM 963 N N . VAL A 1 119 ? 5.891 21.113 -14.098 1.00 53.38 119 VAL A N 1
ATOM 964 C CA . VAL A 1 119 ? 6.485 21.868 -12.991 1.00 53.38 119 VAL A CA 1
ATOM 965 C C . VAL A 1 119 ? 6.279 23.379 -13.205 1.00 53.38 119 VAL A C 1
ATOM 967 O O . VAL A 1 119 ? 6.365 24.155 -12.263 1.00 53.38 119 VAL A O 1
ATOM 970 N N . THR A 1 120 ? 5.892 23.811 -14.412 1.00 55.16 120 THR A N 1
ATOM 971 C CA . THR A 1 120 ? 5.669 25.222 -14.772 1.00 55.16 120 THR A CA 1
ATOM 972 C C . THR A 1 120 ? 4.188 25.623 -14.894 1.00 55.16 120 THR A C 1
ATOM 974 O O . THR A 1 120 ? 3.823 26.716 -14.467 1.00 55.16 120 THR A O 1
ATOM 977 N N . ALA A 1 121 ? 3.288 24.763 -15.389 1.00 54.09 121 ALA A N 1
ATOM 978 C CA . ALA A 1 121 ? 1.916 25.181 -15.735 1.00 54.09 121 ALA A CA 1
ATOM 979 C C . ALA A 1 121 ? 0.919 25.255 -14.554 1.00 54.09 121 ALA A C 1
ATOM 981 O O . ALA A 1 121 ? -0.130 25.895 -14.670 1.00 54.09 121 ALA A O 1
ATOM 982 N N . THR A 1 122 ? 1.217 24.625 -13.412 1.00 52.69 122 THR A N 1
ATOM 983 C CA . THR A 1 122 ? 0.360 24.688 -12.206 1.00 52.69 122 THR A CA 1
ATOM 984 C C . THR A 1 122 ? 0.793 25.816 -11.265 1.00 52.69 122 THR A C 1
ATOM 986 O O . THR A 1 122 ? -0.058 26.545 -10.761 1.00 52.69 122 THR A O 1
ATOM 989 N N . TRP A 1 123 ? 2.105 26.043 -11.121 1.00 54.03 123 TRP A N 1
ATOM 990 C CA . TRP A 1 123 ? 2.670 27.178 -10.374 1.00 54.03 123 TRP A CA 1
ATOM 991 C C . TRP A 1 123 ? 2.348 28.537 -11.020 1.00 54.03 123 TRP A C 1
ATOM 993 O O . TRP A 1 123 ? 2.108 29.522 -10.320 1.00 54.03 123 TRP A O 1
ATOM 1003 N N . LEU A 1 124 ? 2.287 28.592 -12.357 1.00 57.34 124 LEU A N 1
ATOM 1004 C CA . LEU A 1 124 ? 1.879 29.793 -13.091 1.00 57.34 124 LEU A CA 1
ATOM 1005 C C . LEU A 1 124 ? 0.379 30.094 -12.902 1.00 57.34 124 LEU A C 1
ATOM 1007 O O . LEU A 1 124 ? -0.002 31.250 -12.737 1.00 57.34 124 LEU A O 1
ATOM 1011 N N . ARG A 1 125 ? -0.473 29.060 -12.820 1.00 55.38 125 ARG A N 1
ATOM 1012 C CA . ARG A 1 125 ? -1.918 29.215 -12.564 1.00 55.38 125 ARG A CA 1
ATOM 1013 C C . ARG A 1 125 ? -2.252 29.609 -11.124 1.00 55.38 125 ARG A C 1
ATOM 1015 O O . ARG A 1 125 ? -3.207 30.350 -10.922 1.00 55.38 125 ARG A O 1
ATOM 1022 N N . SER A 1 126 ? -1.457 29.198 -10.134 1.00 58.59 126 SER A N 1
ATOM 1023 C CA . SER A 1 126 ? -1.658 29.619 -8.738 1.00 58.59 126 SER A CA 1
ATOM 1024 C C . SER A 1 126 ? -1.174 31.044 -8.445 1.00 58.59 126 SER A C 1
ATOM 1026 O O . SER A 1 126 ? -1.628 31.637 -7.472 1.00 58.59 126 SER A O 1
ATOM 1028 N N . ARG A 1 127 ? -0.280 31.614 -9.270 1.00 56.66 127 ARG A N 1
ATOM 1029 C CA . ARG A 1 127 ? 0.130 33.031 -9.173 1.00 56.66 127 ARG A CA 1
ATOM 1030 C C . ARG A 1 127 ? -0.799 33.999 -9.907 1.00 56.66 127 ARG A C 1
ATOM 1032 O O . ARG A 1 127 ? -0.807 35.175 -9.570 1.00 56.66 127 ARG A O 1
ATOM 1039 N N . LEU A 1 128 ? -1.560 33.518 -10.890 1.00 61.53 128 LEU A N 1
ATOM 1040 C CA . LEU A 1 128 ? -2.431 34.349 -11.727 1.00 61.53 128 LEU A CA 1
ATOM 1041 C C . LEU A 1 128 ? -3.907 34.323 -11.311 1.00 61.53 128 LEU A C 1
ATOM 1043 O O . LEU A 1 128 ? -4.707 34.997 -11.948 1.00 61.53 128 LEU A O 1
ATOM 1047 N N . SER A 1 129 ? -4.285 33.591 -10.257 1.00 52.47 129 SER A N 1
ATOM 1048 C CA . SER A 1 129 ? -5.627 33.709 -9.678 1.00 5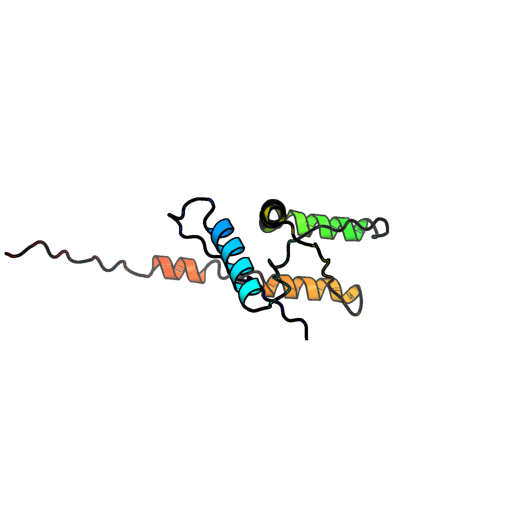2.47 129 SER A CA 1
ATOM 1049 C C . SER A 1 129 ? -5.638 34.868 -8.676 1.00 52.47 129 SER A C 1
ATOM 1051 O O . SER A 1 129 ? -5.064 34.722 -7.591 1.00 52.47 129 SER A O 1
ATOM 1053 N N . PRO A 1 130 ? -6.279 36.012 -8.976 1.00 49.78 130 PRO A N 1
ATOM 1054 C CA . PRO A 1 130 ? -6.397 37.098 -8.020 1.00 49.78 130 PRO A CA 1
ATOM 1055 C C . PRO A 1 130 ? -7.215 36.587 -6.836 1.00 49.78 130 PRO A C 1
ATOM 1057 O O . PRO A 1 130 ? -8.331 36.090 -7.009 1.00 49.78 130 PRO A O 1
ATOM 1060 N N . ARG A 1 131 ? -6.669 36.693 -5.620 1.00 55.22 131 ARG A N 1
ATOM 1061 C CA . ARG A 1 131 ? -7.484 36.604 -4.407 1.00 55.22 131 ARG A CA 1
ATOM 1062 C C . ARG A 1 131 ? -8.554 37.683 -4.518 1.00 55.22 131 ARG A C 1
ATOM 1064 O O . ARG A 1 131 ? -8.234 38.865 -4.457 1.00 55.22 131 ARG A O 1
ATOM 1071 N N . ARG A 1 132 ? -9.811 37.279 -4.700 1.00 50.03 132 ARG A N 1
ATOM 1072 C CA . ARG A 1 132 ? -10.951 38.179 -4.541 1.00 50.03 132 ARG A CA 1
ATOM 1073 C C . ARG A 1 132 ? -11.032 38.488 -3.039 1.00 50.03 132 ARG A C 1
ATOM 1075 O O . ARG A 1 132 ? -11.209 37.543 -2.272 1.00 50.03 132 ARG A O 1
ATOM 1082 N N . PRO A 1 133 ? -10.814 39.735 -2.593 1.00 42.69 133 PRO A N 1
ATOM 1083 C CA . PRO A 1 133 ? -10.939 40.060 -1.181 1.00 42.69 133 PRO A CA 1
ATOM 1084 C C . PRO A 1 133 ? -12.395 39.847 -0.759 1.00 42.69 133 PRO A C 1
ATOM 1086 O O . PRO A 1 133 ? -13.311 40.356 -1.409 1.00 42.69 133 PRO A O 1
ATOM 1089 N N . GLU A 1 134 ? -12.604 39.074 0.308 1.00 51.47 134 GLU A N 1
ATOM 1090 C CA . GLU A 1 134 ? -13.887 39.033 1.002 1.00 51.47 134 GLU A CA 1
ATOM 1091 C C . GLU A 1 134 ? -14.157 40.434 1.555 1.00 51.47 134 GLU A C 1
ATOM 1093 O O . GLU A 1 134 ? -13.553 40.877 2.533 1.00 51.47 134 GLU A O 1
ATOM 1098 N N . ALA A 1 135 ? -15.032 41.164 0.865 1.00 46.03 135 ALA A N 1
ATOM 1099 C CA . ALA A 1 135 ? -15.603 42.396 1.364 1.00 46.03 135 ALA A CA 1
ATOM 1100 C C . ALA A 1 135 ? -16.378 42.062 2.641 1.00 46.03 135 ALA A C 1
ATOM 1102 O O . ALA A 1 135 ? -17.358 41.314 2.620 1.00 46.03 135 ALA A O 1
ATOM 1103 N N . GLY A 1 136 ? -15.888 42.595 3.758 1.00 48.59 136 GLY A N 1
ATOM 1104 C CA . GLY A 1 136 ? -16.490 42.409 5.061 1.00 48.59 136 GLY A CA 1
ATOM 1105 C C . GLY A 1 136 ? -17.966 42.792 5.079 1.00 48.59 136 GLY A C 1
ATOM 1106 O O . GLY A 1 136 ? -18.390 43.787 4.494 1.00 48.59 136 GLY A O 1
ATOM 1107 N N . ARG A 1 137 ? -18.741 42.031 5.845 1.00 42.50 137 ARG A N 1
ATOM 1108 C CA . ARG A 1 137 ? -19.975 42.531 6.446 1.00 42.50 137 ARG A CA 1
ATOM 1109 C C . ARG A 1 137 ? -19.809 42.449 7.955 1.00 42.50 137 ARG A C 1
ATOM 1111 O O . ARG A 1 137 ? -19.991 41.402 8.565 1.00 42.50 137 ARG A O 1
ATOM 1118 N N . ARG A 1 138 ? -19.411 43.585 8.533 1.00 45.06 138 ARG A N 1
ATOM 1119 C CA . ARG A 1 138 ? -19.733 43.924 9.919 1.00 45.06 138 ARG A CA 1
ATOM 1120 C C . ARG A 1 138 ? -21.256 44.082 10.036 1.00 45.06 138 ARG A C 1
ATOM 1122 O O . ARG A 1 138 ? -21.871 44.673 9.155 1.00 45.06 138 ARG A O 1
ATOM 1129 N N . ALA A 1 139 ? -21.771 43.509 11.121 1.00 42.19 139 ALA A N 1
ATOM 1130 C CA . ALA A 1 139 ? -22.985 43.784 11.894 1.00 42.19 139 ALA A CA 1
ATOM 1131 C C . ALA A 1 139 ? -24.047 44.748 11.338 1.00 42.19 139 ALA A C 1
ATOM 1133 O O . ALA A 1 139 ? -23.743 45.900 11.046 1.00 42.19 139 ALA A O 1
ATOM 1134 N N . LEU A 1 140 ? -25.312 44.320 11.416 1.00 40.53 140 LEU A N 1
ATOM 1135 C CA . LEU A 1 140 ? -26.439 45.190 11.756 1.00 40.53 140 LEU A CA 1
ATOM 1136 C C . LEU A 1 140 ? -27.439 44.428 12.644 1.00 40.53 140 LEU A C 1
ATOM 1138 O O . LEU A 1 140 ? -27.869 43.347 12.250 1.00 40.53 140 LEU A O 1
ATOM 1142 N N . ALA A 1 141 ? -27.739 45.076 13.779 1.00 39.97 141 ALA A N 1
ATOM 1143 C CA . ALA A 1 141 ? -28.912 45.015 14.665 1.00 39.97 141 ALA A CA 1
ATOM 1144 C C . ALA A 1 141 ? -29.385 43.657 15.206 1.00 39.97 141 ALA A C 1
ATOM 1146 O O . ALA A 1 141 ? -29.957 42.858 14.436 1.00 39.97 141 ALA A O 1
#

Secondary structure (DSSP, 8-state):
---EEE-------TTPPTTHHHHHHHHHHHHHHHTT--EEE----------TTS-HHHHHHHHHHHHH-TTTHHHHHHHHHHHTT-PPP-------S-TTTHHHHHHHHHHHHSPP--TTHHHHHHHSS------------

Foldseek 3Di:
DQQEEEDDDDDADPPHDPCPSVVVVVVVVVVCVVVVHPYYHPDDADDDDDDPPPDPVVVVVVVVVQVPDPVNVVSVVVVVVVVVVVDDDDDDDDDDPDPVCVVVVVVVVCPVPPPPPVVPVVVVVVVPDDDPDDDDDDDDD